Protein AF-A0A9D5ZEK5-F1 (afdb_monomer_lite)

pLDDT: mean 90.12, std 12.45, range [39.53, 98.06]

Radius of gyration: 12.01 Å; chains: 1; bounding box: 33×20×31 Å

Structure (mmCIF, N/CA/C/O backbone):
data_AF-A0A9D5ZEK5-F1
#
_entry.id   AF-A0A9D5ZEK5-F1
#
loop_
_atom_site.group_PDB
_atom_site.id
_atom_site.type_symbol
_atom_site.label_ato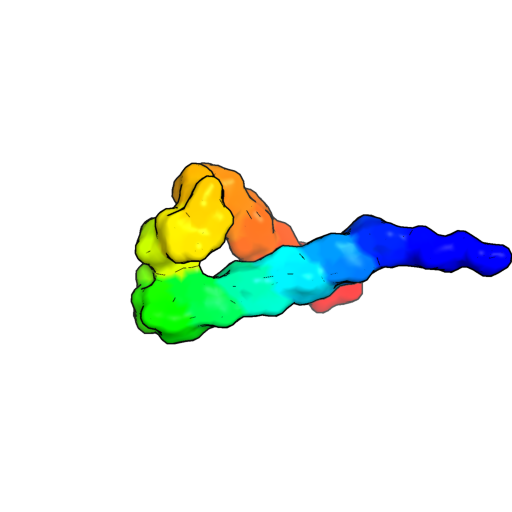m_id
_atom_site.label_alt_id
_atom_site.label_comp_id
_atom_site.label_asym_id
_atom_site.label_entity_id
_atom_site.label_seq_id
_atom_site.pdbx_PDB_ins_code
_atom_site.Cartn_x
_atom_site.Cartn_y
_atom_site.Cartn_z
_atom_site.occupancy
_atom_site.B_iso_or_equiv
_atom_site.auth_seq_id
_atom_site.auth_comp_id
_atom_site.auth_asym_id
_atom_site.auth_atom_id
_atom_site.pdbx_PDB_model_num
ATOM 1 N N . GLY A 1 1 ? 19.257 -10.394 -22.564 1.00 66.00 1 GLY A N 1
ATOM 2 C CA . GLY A 1 1 ? 18.302 -9.360 -22.123 1.00 66.00 1 GLY A CA 1
ATOM 3 C C . GLY A 1 1 ? 17.624 -9.846 -20.864 1.00 66.00 1 GLY A C 1
ATOM 4 O O . GLY A 1 1 ? 17.078 -10.938 -20.895 1.00 66.00 1 GLY A O 1
ATOM 5 N N . GLY A 1 2 ? 17.740 -9.111 -19.758 1.00 84.19 2 GLY A N 1
ATOM 6 C CA . GLY A 1 2 ? 17.119 -9.471 -18.479 1.00 84.19 2 GLY A CA 1
ATOM 7 C C . GLY A 1 2 ? 15.753 -8.809 -18.314 1.00 84.19 2 GLY A C 1
ATOM 8 O O . GLY A 1 2 ? 15.542 -7.700 -18.801 1.00 84.19 2 GLY A O 1
ATOM 9 N N . VAL A 1 3 ? 14.829 -9.485 -17.632 1.00 88.38 3 VAL A N 1
ATOM 10 C CA . VAL A 1 3 ? 13.531 -8.914 -17.254 1.00 88.38 3 VAL A CA 1
ATOM 11 C C . VAL A 1 3 ? 13.677 -8.226 -15.900 1.00 88.38 3 VAL A C 1
ATOM 13 O O . VAL A 1 3 ? 14.162 -8.836 -14.950 1.00 88.38 3 VAL A O 1
ATOM 16 N N . ASN A 1 4 ? 13.225 -6.974 -15.793 1.00 93.31 4 ASN A N 1
ATOM 17 C CA . ASN A 1 4 ? 13.122 -6.293 -14.504 1.00 93.31 4 ASN A CA 1
ATOM 18 C C . ASN A 1 4 ? 11.891 -6.810 -13.738 1.00 93.31 4 ASN A C 1
ATOM 20 O O . ASN A 1 4 ? 10.802 -6.240 -13.824 1.00 93.31 4 ASN A O 1
ATOM 24 N N . LEU A 1 5 ? 12.066 -7.922 -13.022 1.00 92.94 5 LEU A N 1
ATOM 25 C CA . LEU A 1 5 ? 11.013 -8.547 -12.221 1.00 92.94 5 LEU A CA 1
ATOM 26 C C . LEU A 1 5 ? 10.481 -7.605 -11.131 1.00 92.94 5 LEU A C 1
ATOM 28 O O . LEU A 1 5 ? 9.278 -7.579 -10.878 1.00 92.94 5 LEU A O 1
ATOM 32 N N . GLU A 1 6 ? 11.356 -6.803 -10.529 1.00 90.31 6 GLU A N 1
ATOM 33 C CA . GLU A 1 6 ? 11.001 -5.902 -9.434 1.00 90.31 6 GLU A CA 1
ATOM 34 C C . GLU A 1 6 ? 10.021 -4.814 -9.888 1.00 90.31 6 GLU A C 1
ATOM 36 O O . GLU A 1 6 ? 8.961 -4.645 -9.284 1.00 90.31 6 GLU A O 1
ATOM 41 N N . GLY A 1 7 ? 10.281 -4.182 -11.035 1.00 90.75 7 GLY A N 1
ATOM 42 C CA . GLY A 1 7 ? 9.362 -3.196 -11.611 1.00 90.75 7 GLY A CA 1
ATOM 43 C C . GLY A 1 7 ? 8.019 -3.791 -12.058 1.00 90.75 7 GLY A C 1
ATOM 44 O O . GLY A 1 7 ? 6.992 -3.110 -12.044 1.00 90.75 7 GLY A O 1
ATOM 45 N N . ILE A 1 8 ? 7.988 -5.069 -12.451 1.00 93.94 8 ILE A N 1
ATOM 46 C CA . ILE A 1 8 ? 6.731 -5.760 -12.781 1.00 93.94 8 ILE A CA 1
ATOM 47 C C . ILE A 1 8 ? 5.913 -6.000 -11.511 1.00 93.94 8 ILE A C 1
ATOM 49 O O . ILE A 1 8 ? 4.720 -5.689 -11.486 1.00 93.94 8 ILE A O 1
ATOM 53 N N . LEU A 1 9 ? 6.548 -6.520 -10.458 1.00 92.62 9 LEU A N 1
ATOM 54 C CA . LEU A 1 9 ? 5.894 -6.774 -9.175 1.00 92.62 9 LEU A CA 1
ATOM 55 C C . LEU A 1 9 ? 5.350 -5.483 -8.559 1.00 92.62 9 LEU A C 1
ATOM 57 O O . LEU A 1 9 ? 4.212 -5.469 -8.091 1.00 92.62 9 LEU A O 1
ATOM 61 N N . GLU A 1 10 ? 6.101 -4.387 -8.644 1.00 90.69 10 GLU A N 1
ATOM 62 C CA . GLU A 1 10 ? 5.670 -3.078 -8.152 1.00 90.69 10 GLU A CA 1
ATOM 63 C C . GLU A 1 10 ? 4.417 -2.567 -8.878 1.00 90.69 10 GLU A C 1
ATOM 65 O O . GLU A 1 10 ? 3.459 -2.125 -8.241 1.00 90.69 10 GLU A O 1
ATOM 70 N N . LYS A 1 11 ? 4.350 -2.712 -10.208 1.00 91.12 11 LYS A N 1
ATOM 71 C CA . LYS A 1 11 ? 3.156 -2.341 -10.990 1.00 91.12 11 LYS A CA 1
ATOM 72 C C . LYS A 1 11 ? 1.933 -3.178 -10.619 1.00 91.12 11 LYS A C 1
ATOM 74 O O . LYS A 1 11 ? 0.824 -2.642 -10.523 1.00 91.12 11 LYS A O 1
ATOM 79 N N . VAL A 1 12 ? 2.116 -4.486 -10.430 1.00 94.62 12 VAL A N 1
ATOM 80 C CA . VAL A 1 12 ? 1.032 -5.398 -10.031 1.00 94.62 12 VAL A CA 1
ATOM 81 C C . VAL A 1 12 ? 0.521 -5.037 -8.640 1.00 94.62 12 VAL A C 1
ATOM 83 O O . VAL A 1 12 ? -0.689 -4.910 -8.439 1.00 94.62 12 VAL A O 1
ATOM 86 N N . GLU A 1 13 ? 1.428 -4.806 -7.697 1.00 92.75 13 GLU A N 1
ATOM 87 C CA . GLU A 1 13 ? 1.078 -4.437 -6.332 1.00 92.75 13 GLU A CA 1
ATOM 88 C C . GLU A 1 13 ? 0.363 -3.082 -6.266 1.00 92.75 13 GLU A C 1
ATOM 90 O O . GLU A 1 13 ? -0.691 -2.965 -5.634 1.00 92.75 13 GLU A O 1
ATOM 95 N N . LEU A 1 14 ? 0.863 -2.077 -6.990 1.00 91.38 14 LEU A N 1
ATOM 96 C CA . LEU A 1 14 ? 0.230 -0.765 -7.100 1.00 91.38 14 LEU A CA 1
ATOM 97 C C . LEU A 1 14 ? -1.217 -0.874 -7.593 1.00 91.38 14 LEU A C 1
ATOM 99 O O . LEU A 1 14 ? -2.134 -0.253 -7.040 1.00 91.38 14 LEU A O 1
ATOM 103 N N . LYS A 1 15 ? -1.439 -1.688 -8.628 1.00 94.75 15 LYS A N 1
ATOM 104 C CA . LYS A 1 15 ? -2.775 -1.933 -9.174 1.00 94.75 15 LYS A CA 1
ATOM 105 C C . LYS A 1 15 ? -3.683 -2.596 -8.137 1.00 94.75 15 LYS A C 1
ATOM 107 O O . LYS A 1 15 ? -4.823 -2.158 -7.980 1.00 94.75 15 LYS A O 1
ATOM 112 N N . ALA A 1 16 ? -3.183 -3.592 -7.407 1.00 96.44 16 ALA A N 1
ATOM 113 C CA . ALA A 1 16 ? -3.943 -4.282 -6.367 1.00 96.44 16 ALA A CA 1
ATOM 114 C C . ALA A 1 16 ? -4.362 -3.330 -5.230 1.00 96.44 16 ALA A C 1
ATOM 116 O O . ALA A 1 16 ? -5.533 -3.307 -4.846 1.00 96.44 16 ALA A O 1
ATOM 117 N N . ILE A 1 17 ? -3.448 -2.478 -4.753 1.00 94.75 17 ILE A N 1
ATOM 118 C CA . ILE A 1 17 ? -3.726 -1.489 -3.699 1.00 94.75 17 ILE A CA 1
ATOM 119 C C . ILE A 1 17 ? -4.777 -0.471 -4.146 1.00 94.75 17 ILE A C 1
ATOM 121 O O . ILE A 1 17 ? -5.743 -0.228 -3.418 1.00 94.75 17 ILE A O 1
ATOM 125 N N . ARG A 1 18 ? -4.645 0.090 -5.356 1.00 95.06 18 ARG A N 1
ATOM 126 C CA . ARG A 1 18 ? -5.634 1.038 -5.903 1.00 95.06 18 ARG A CA 1
ATOM 127 C C . ARG A 1 18 ? -7.015 0.400 -6.052 1.00 95.06 18 ARG A C 1
ATOM 129 O O . ARG A 1 18 ? -8.014 1.014 -5.683 1.00 95.06 18 ARG A O 1
ATOM 136 N N . GLN A 1 19 ? -7.080 -0.836 -6.545 1.00 97.19 19 GLN A N 1
ATOM 137 C CA . GLN A 1 19 ? -8.343 -1.564 -6.686 1.00 97.19 19 GLN A CA 1
ATOM 138 C C . GLN A 1 19 ? -8.990 -1.868 -5.334 1.00 97.19 19 GLN A C 1
ATOM 140 O O . GLN A 1 19 ? -10.200 -1.693 -5.188 1.00 97.19 19 GLN A O 1
ATOM 145 N N . ALA A 1 20 ? -8.206 -2.286 -4.340 1.00 97.62 20 ALA A N 1
ATOM 146 C CA . ALA A 1 20 ? -8.709 -2.534 -2.995 1.00 97.62 20 ALA A CA 1
ATOM 147 C C . ALA A 1 20 ? -9.241 -1.249 -2.345 1.00 97.62 20 ALA A C 1
ATOM 149 O O . ALA A 1 20 ? -10.324 -1.269 -1.768 1.00 97.62 20 ALA A O 1
ATOM 150 N N . LEU A 1 21 ? -8.539 -0.119 -2.497 1.00 96.62 21 LEU A N 1
ATOM 151 C CA . LEU A 1 21 ? -9.004 1.185 -2.013 1.00 96.62 21 LEU A CA 1
ATOM 152 C C . LEU A 1 21 ? -10.309 1.619 -2.677 1.00 96.62 21 LEU A C 1
ATOM 154 O O . LEU A 1 21 ? -11.229 2.030 -1.973 1.00 96.62 21 LEU A O 1
ATOM 158 N N . ALA A 1 22 ? -10.407 1.497 -4.002 1.00 97.56 22 ALA A N 1
ATOM 159 C CA . ALA A 1 22 ? -11.624 1.836 -4.732 1.00 97.56 22 ALA A CA 1
ATOM 160 C C . ALA A 1 22 ? -12.814 0.979 -4.266 1.00 97.56 22 ALA A C 1
ATOM 162 O O . ALA A 1 22 ? -13.871 1.512 -3.938 1.00 97.56 22 ALA A O 1
ATOM 163 N N . ARG A 1 23 ? -12.625 -0.342 -4.142 1.00 98.00 23 ARG A N 1
ATOM 164 C CA . ARG A 1 23 ? -13.666 -1.265 -3.653 1.00 98.00 23 ARG A CA 1
ATOM 165 C C . ARG A 1 23 ? -14.036 -1.031 -2.187 1.00 98.00 23 ARG A C 1
ATOM 167 O O . ARG A 1 23 ? -15.173 -1.275 -1.797 1.00 98.00 23 ARG A O 1
ATOM 174 N N . ALA A 1 24 ? -13.090 -0.569 -1.376 1.00 97.75 24 ALA A N 1
ATOM 175 C CA . ALA A 1 24 ? -13.304 -0.240 0.028 1.00 97.75 24 ALA A CA 1
ATOM 176 C C . ALA A 1 24 ? -13.865 1.177 0.252 1.00 97.75 24 ALA A C 1
ATOM 178 O O . ALA A 1 24 ? -14.005 1.581 1.407 1.00 97.75 24 ALA A O 1
ATOM 179 N N . GLY A 1 25 ? -14.138 1.951 -0.807 1.00 97.31 25 GLY A N 1
ATOM 180 C CA . GLY A 1 25 ? -14.600 3.338 -0.687 1.00 97.31 25 GLY A CA 1
ATOM 181 C C . GLY A 1 25 ? -13.584 4.252 0.009 1.00 97.31 25 GLY A C 1
ATOM 182 O O . GLY A 1 25 ? -13.960 5.117 0.790 1.00 97.31 25 GLY A O 1
ATOM 183 N N . GLY A 1 26 ? -12.286 4.006 -0.189 1.00 95.00 26 GLY A N 1
ATOM 184 C CA . GLY A 1 26 ? -11.199 4.745 0.462 1.00 95.00 26 GLY A CA 1
ATOM 185 C C . GLY A 1 26 ? -10.848 4.275 1.880 1.00 95.00 26 GLY A C 1
ATOM 186 O O . GLY A 1 26 ? -9.863 4.748 2.451 1.00 95.00 26 GLY A O 1
ATOM 187 N N . ASN A 1 27 ? -11.578 3.311 2.455 1.00 97.38 27 ASN A N 1
ATOM 188 C CA . ASN A 1 27 ? -11.246 2.764 3.770 1.00 97.38 27 ASN A CA 1
ATOM 189 C C . ASN A 1 27 ? -9.975 1.896 3.706 1.00 97.38 27 ASN A C 1
ATOM 191 O O . ASN A 1 27 ? -9.995 0.751 3.251 1.00 97.38 27 ASN A O 1
ATOM 195 N N . LYS A 1 28 ? -8.863 2.439 4.212 1.00 95.56 28 LYS A N 1
ATOM 196 C CA . LYS A 1 28 ? -7.536 1.803 4.184 1.00 95.56 28 LYS A CA 1
ATOM 197 C C . LYS A 1 28 ? -7.473 0.495 4.986 1.00 95.56 28 LYS A C 1
ATOM 199 O O . LYS A 1 28 ? -6.800 -0.438 4.563 1.00 95.56 28 LYS A O 1
ATOM 204 N N . THR A 1 29 ? -8.178 0.399 6.116 1.00 97.62 29 THR A N 1
ATOM 205 C CA . THR A 1 29 ? -8.211 -0.823 6.941 1.00 97.62 29 THR A CA 1
ATOM 206 C C . THR A 1 29 ? -8.920 -1.953 6.205 1.00 97.62 29 THR A C 1
ATOM 208 O O . THR A 1 29 ? -8.400 -3.064 6.128 1.00 97.62 29 THR A O 1
ATOM 211 N N . ARG A 1 30 ? -10.070 -1.655 5.592 1.00 98.06 30 ARG A N 1
ATOM 212 C CA . ARG A 1 30 ? -10.816 -2.624 4.783 1.00 98.06 30 ARG A CA 1
ATOM 213 C C . ARG A 1 30 ? -10.040 -3.023 3.527 1.00 98.06 30 ARG A C 1
ATOM 215 O O . ARG A 1 30 ? -9.987 -4.203 3.208 1.00 98.06 30 ARG A O 1
ATOM 222 N N . ALA A 1 31 ? -9.380 -2.079 2.855 1.00 97.94 31 ALA A N 1
ATOM 223 C CA . ALA A 1 31 ? -8.515 -2.379 1.713 1.00 97.94 31 ALA A CA 1
ATOM 224 C C . ALA A 1 31 ? -7.357 -3.325 2.090 1.00 97.94 31 ALA A C 1
ATOM 226 O O . ALA A 1 31 ? -7.098 -4.286 1.370 1.00 97.94 31 ALA A O 1
ATOM 227 N N . ALA A 1 32 ? -6.709 -3.107 3.241 1.00 97.75 32 ALA A N 1
ATOM 228 C CA . ALA A 1 32 ? -5.663 -3.995 3.752 1.00 97.75 32 ALA A CA 1
ATOM 229 C C . ALA A 1 32 ? -6.186 -5.420 4.010 1.00 97.75 32 ALA A C 1
ATOM 231 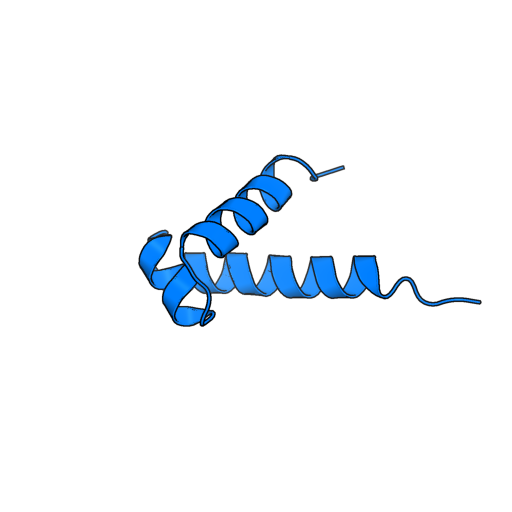O O . ALA A 1 32 ? -5.563 -6.391 3.584 1.00 97.75 32 ALA A O 1
ATOM 232 N N . GLN A 1 33 ? -7.363 -5.541 4.634 1.00 97.81 33 GLN A N 1
ATOM 233 C CA . GLN A 1 33 ? -8.025 -6.830 4.864 1.00 97.81 33 GLN A CA 1
ATOM 234 C C . GLN A 1 33 ? -8.369 -7.545 3.551 1.00 97.81 33 GLN A C 1
ATOM 236 O O . GLN A 1 33 ? -8.125 -8.741 3.431 1.00 97.81 33 GLN A O 1
ATOM 241 N N . MET A 1 34 ? -8.877 -6.820 2.547 1.00 97.62 34 MET A N 1
ATOM 242 C CA . MET A 1 34 ? -9.193 -7.382 1.224 1.00 97.62 34 MET A CA 1
ATOM 243 C C . MET A 1 34 ? -7.961 -7.933 0.499 1.00 97.62 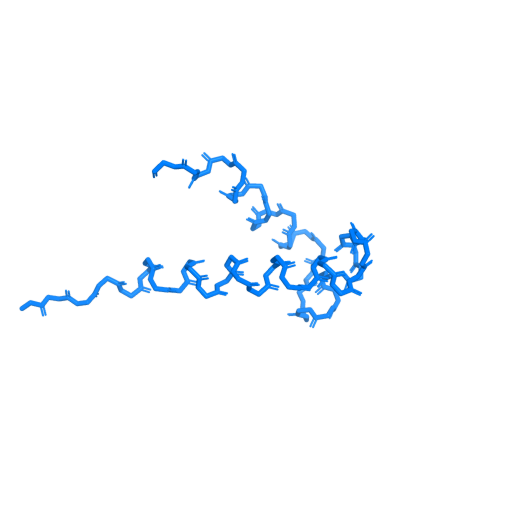34 MET A C 1
ATOM 245 O O . MET A 1 34 ? -8.091 -8.850 -0.306 1.00 97.62 34 MET A O 1
ATOM 249 N N . LEU A 1 35 ? -6.780 -7.380 0.776 1.00 96.88 35 LEU A N 1
ATOM 250 C CA . LEU A 1 35 ? -5.508 -7.859 0.236 1.00 96.88 35 LEU A CA 1
ATOM 251 C C . LEU A 1 35 ? -4.815 -8.889 1.142 1.00 96.88 35 LEU A C 1
ATOM 253 O O . LEU A 1 35 ? -3.696 -9.295 0.842 1.00 96.88 35 LEU A O 1
ATOM 257 N N . GLY A 1 36 ? -5.438 -9.293 2.254 1.00 97.25 36 GLY A N 1
ATOM 258 C CA . GLY A 1 36 ? -4.867 -10.267 3.187 1.00 97.25 36 GLY A CA 1
ATOM 259 C C . GLY A 1 36 ? -3.594 -9.786 3.888 1.00 97.25 36 GLY A C 1
ATOM 260 O O . GLY A 1 36 ? -2.776 -10.604 4.300 1.00 97.25 36 GLY A O 1
ATOM 261 N N . MET A 1 37 ? -3.396 -8.471 4.018 1.00 95.69 37 MET A N 1
ATOM 262 C CA . MET A 1 37 ? -2.194 -7.894 4.621 1.00 95.69 37 MET A CA 1
ATOM 263 C C . MET A 1 37 ? -2.494 -7.154 5.921 1.00 95.69 37 MET A C 1
ATOM 265 O O . MET A 1 37 ? -3.584 -6.621 6.138 1.00 95.69 37 MET A O 1
ATOM 269 N N . SER A 1 38 ? -1.487 -7.072 6.792 1.00 97.50 38 SER A N 1
ATOM 270 C CA . SER A 1 38 ? -1.586 -6.236 7.986 1.00 97.50 38 SER A CA 1
ATOM 271 C C . SER A 1 38 ? -1.724 -4.761 7.601 1.00 97.50 38 SER A C 1
ATOM 273 O O . SER A 1 38 ? -1.153 -4.293 6.611 1.00 97.50 38 SER A O 1
ATOM 275 N N . PHE A 1 39 ? -2.428 -3.988 8.429 1.00 95.56 39 PHE A N 1
ATOM 276 C CA . PHE A 1 39 ? -2.588 -2.553 8.193 1.00 95.56 39 PHE A CA 1
ATOM 277 C C . PHE A 1 39 ? -1.240 -1.808 8.148 1.00 95.56 39 PHE A C 1
ATOM 279 O O . PHE A 1 39 ? -1.068 -0.869 7.372 1.00 95.56 39 PHE A O 1
ATOM 286 N N . ARG A 1 40 ? -0.246 -2.253 8.932 1.00 95.44 40 ARG A N 1
ATOM 287 C CA . ARG A 1 40 ? 1.118 -1.703 8.902 1.00 95.44 40 ARG A CA 1
ATOM 288 C C . ARG A 1 40 ? 1.778 -1.905 7.538 1.00 95.44 40 ARG A C 1
ATOM 290 O O . ARG A 1 40 ? 2.297 -0.936 6.990 1.00 95.44 40 ARG A O 1
ATOM 297 N N . ALA A 1 41 ? 1.735 -3.127 7.003 1.00 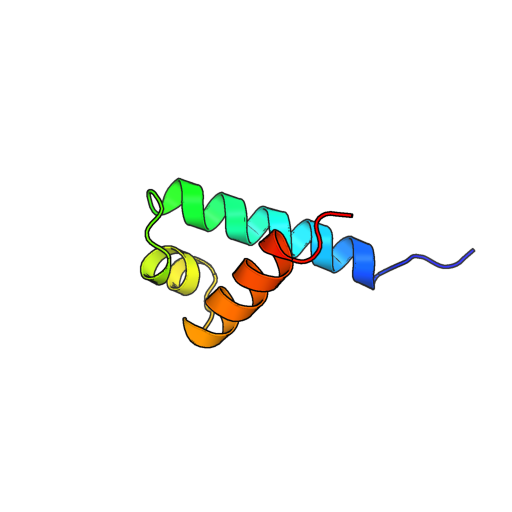94.56 41 ALA A N 1
ATOM 298 C CA . ALA A 1 41 ? 2.296 -3.435 5.690 1.00 94.56 41 ALA A CA 1
ATOM 299 C C . ALA A 1 41 ? 1.596 -2.624 4.593 1.00 94.56 41 ALA A C 1
ATOM 301 O O . ALA A 1 41 ? 2.265 -1.982 3.788 1.00 94.56 41 ALA A O 1
ATOM 302 N N . PHE A 1 42 ? 0.262 -2.557 4.635 1.00 95.50 42 PHE A N 1
ATOM 303 C CA . PHE A 1 42 ? -0.526 -1.765 3.693 1.00 95.50 42 PHE A CA 1
ATOM 304 C C . PHE A 1 42 ? -0.122 -0.289 3.686 1.00 95.50 42 PHE A C 1
ATOM 306 O O . PHE A 1 42 ? 0.088 0.281 2.621 1.00 95.50 42 PHE A O 1
ATOM 313 N N . ARG A 1 43 ? 0.024 0.340 4.862 1.00 93.19 43 ARG A N 1
ATOM 314 C CA . ARG A 1 43 ? 0.444 1.748 4.946 1.00 93.19 43 ARG A CA 1
ATOM 315 C C . ARG A 1 43 ? 1.829 1.977 4.358 1.00 93.19 43 ARG A C 1
ATOM 317 O O . ARG A 1 43 ? 2.009 2.978 3.681 1.00 93.19 43 ARG A O 1
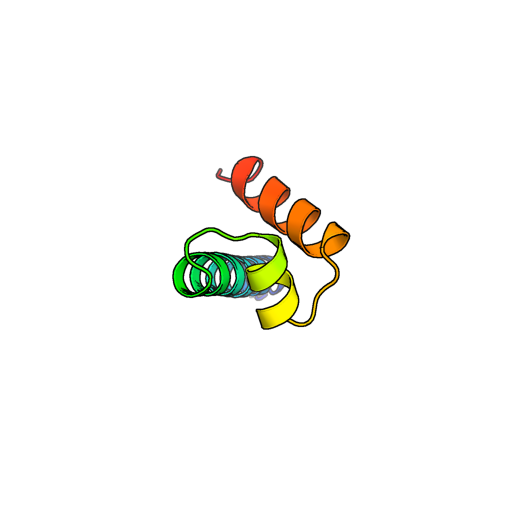ATOM 324 N N . TYR A 1 44 ? 2.776 1.074 4.606 1.00 93.69 44 TYR A N 1
ATOM 325 C CA . TYR A 1 44 ? 4.124 1.194 4.054 1.00 93.69 44 TYR A CA 1
ATOM 326 C C . TYR A 1 44 ? 4.107 1.109 2.526 1.00 93.69 44 TYR A C 1
ATOM 328 O O . TYR A 1 44 ? 4.654 1.978 1.854 1.00 93.69 44 TYR A O 1
ATOM 336 N N . ARG A 1 45 ? 3.395 0.118 1.971 1.00 91.81 45 ARG A N 1
ATOM 337 C CA . ARG A 1 45 ? 3.221 0.004 0.517 1.00 91.81 45 ARG A CA 1
ATOM 338 C C . ARG A 1 45 ? 2.526 1.242 -0.047 1.00 91.81 45 ARG A C 1
ATOM 340 O O . ARG A 1 45 ? 3.000 1.797 -1.023 1.00 91.81 45 ARG A O 1
ATOM 347 N N . LEU A 1 46 ? 1.459 1.722 0.597 1.00 90.44 46 LEU A N 1
ATOM 348 C CA . LEU A 1 46 ? 0.732 2.922 0.177 1.00 90.44 46 LEU A CA 1
ATOM 349 C C . LEU A 1 46 ? 1.591 4.197 0.232 1.00 90.44 46 LEU A C 1
ATOM 351 O O . LEU A 1 46 ? 1.455 5.034 -0.651 1.00 90.44 46 LEU A O 1
ATOM 355 N N . ALA A 1 47 ? 2.456 4.349 1.237 1.00 89.94 47 ALA A N 1
ATOM 356 C CA . ALA A 1 47 ? 3.397 5.467 1.324 1.00 89.94 47 ALA A CA 1
ATOM 357 C C . ALA A 1 47 ? 4.411 5.423 0.174 1.00 89.94 47 ALA A C 1
ATOM 359 O O . ALA A 1 47 ? 4.583 6.423 -0.514 1.00 89.94 47 ALA A O 1
ATOM 360 N N . LYS A 1 48 ? 4.957 4.237 -0.134 1.00 85.31 48 LYS A N 1
ATOM 361 C CA . LYS A 1 48 ? 5.840 4.037 -1.293 1.00 85.31 48 LYS A CA 1
ATOM 362 C C . LYS A 1 48 ? 5.178 4.455 -2.616 1.00 85.31 48 LYS A C 1
ATOM 364 O O . LYS A 1 48 ? 5.847 5.002 -3.481 1.00 85.31 48 LYS A O 1
ATOM 369 N N . LEU A 1 49 ? 3.858 4.279 -2.755 1.00 79.69 49 LEU A N 1
ATOM 370 C CA . LEU A 1 49 ? 3.106 4.759 -3.929 1.00 79.69 49 LEU A CA 1
ATOM 371 C C . LEU A 1 49 ? 3.006 6.286 -4.028 1.00 79.69 49 LEU A C 1
ATOM 373 O O . LEU A 1 49 ? 2.770 6.796 -5.121 1.00 79.69 49 LEU A O 1
ATOM 377 N N . GLY A 1 50 ? 3.081 6.992 -2.898 1.00 74.00 50 GLY A N 1
ATOM 378 C CA . GLY A 1 50 ? 3.051 8.454 -2.839 1.00 74.00 50 GLY A CA 1
ATOM 379 C C . GLY A 1 50 ? 4.437 9.094 -2.918 1.00 74.00 50 GLY A C 1
ATOM 380 O O . GLY A 1 50 ? 4.545 10.223 -3.375 1.00 74.00 50 GLY A O 1
ATOM 381 N N . GLU A 1 51 ? 5.477 8.373 -2.496 1.00 64.62 51 GLU A N 1
ATOM 382 C CA . GLU A 1 51 ? 6.867 8.847 -2.463 1.00 64.62 51 GLU A CA 1
ATOM 383 C C . GLU A 1 51 ? 7.674 8.455 -3.718 1.00 64.62 51 GLU A C 1
ATOM 385 O O . GLU A 1 51 ? 8.664 9.106 -4.021 1.00 64.62 51 GLU A O 1
ATOM 390 N N . GLY A 1 52 ? 7.261 7.419 -4.460 1.00 55.53 52 GLY A N 1
ATOM 391 C CA . GLY A 1 52 ? 8.000 6.852 -5.601 1.00 55.53 52 GLY A CA 1
ATOM 392 C C . GLY A 1 52 ? 7.302 6.999 -6.956 1.00 55.53 52 GLY A C 1
ATOM 393 O O . GLY A 1 52 ? 7.276 6.056 -7.741 1.00 55.53 52 GLY A O 1
ATOM 394 N N . GLY A 1 53 ? 6.667 8.144 -7.206 1.00 49.75 53 GLY A N 1
ATOM 395 C CA . GLY A 1 53 ? 6.051 8.474 -8.492 1.00 49.75 53 GLY A CA 1
ATOM 396 C C . GLY A 1 53 ? 6.985 9.223 -9.445 1.00 49.75 53 GLY A C 1
ATOM 397 O O . GLY A 1 53 ? 6.547 10.231 -9.986 1.00 49.75 53 GLY A O 1
ATOM 398 N N . GLU A 1 54 ? 8.227 8.767 -9.628 1.00 39.53 54 GLU A N 1
ATOM 399 C CA . GLU A 1 54 ? 9.158 9.229 -10.678 1.00 39.53 54 GLU A CA 1
ATOM 400 C C . GLU A 1 54 ? 9.844 8.038 -11.358 1.00 39.53 54 GLU A C 1
ATOM 402 O O . GLU A 1 54 ? 10.286 7.115 -10.633 1.00 39.53 54 GLU A O 1
#

Secondary structure (DSSP, 8-state):
----HHHHHHHHHHHHHHHHHHHTTT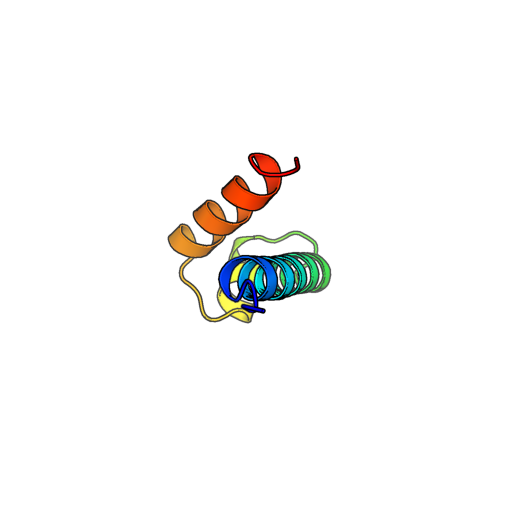-HHHHHHHTT--HHHHHHHHHHHHH---

Sequence (54 aa):
GGVNLEGILEKVELKAIRQALARAGGNKTRAAQMLGMSFRAFRYRLAKLGEGGE

Foldseek 3Di:
DDDPPVVVVLVVVVVLLVVLCVVVVNPLCSSCVVVVHDSVVSVVSVVCVVVVPD